Protein AF-A0A1G0C1Q7-F1 (afdb_monomer)

pLDDT: mean 82.88, std 12.27, range [55.0, 95.81]

Mean predicted aligned error: 5.44 Å

Nearest PDB structures (foldseek):
  4h6h-assembly2_B  TM=7.121E-01  e=5.248E+00  Staphylococcus aureus subsp. aureus Mu50

Secondary structure (DSSP, 8-state):
-HHHHHHHHHHHHHHHHHHHHHHHHHTTT-HHHHHHHHHHHHHHHHHHHTT-HHHHHHHHHHHHHHHHHHHH-

Structure (mmCIF, N/CA/C/O backbone):
data_AF-A0A1G0C1Q7-F1
#
_entry.id   AF-A0A1G0C1Q7-F1
#
loop_
_atom_site.group_PDB
_atom_site.id
_atom_site.type_symbol
_atom_site.label_atom_id
_atom_site.label_alt_id
_atom_site.label_comp_id
_atom_site.label_asym_id
_atom_site.label_entity_id
_atom_site.label_seq_id
_atom_site.pdbx_PDB_ins_code
_atom_site.Cartn_x
_atom_site.Cartn_y
_atom_site.Cartn_z
_atom_site.occupancy
_atom_site.B_iso_or_equiv
_atom_site.auth_seq_id
_atom_site.auth_comp_id
_atom_site.auth_asym_id
_atom_site.auth_atom_id
_atom_site.pdbx_PDB_model_num
ATOM 1 N N . MET A 1 1 ? -8.002 1.143 23.818 1.00 58.38 1 MET A N 1
ATOM 2 C CA . MET A 1 1 ? -7.890 0.591 22.443 1.00 58.38 1 MET A CA 1
ATOM 3 C C . MET A 1 1 ? -8.046 1.620 21.311 1.00 58.38 1 MET A C 1
ATOM 5 O O . MET A 1 1 ? -7.396 1.415 20.297 1.00 58.38 1 MET A O 1
ATOM 9 N N . LYS A 1 2 ? -8.791 2.736 21.466 1.00 62.00 2 LYS A N 1
ATOM 10 C CA . LYS A 1 2 ? -8.931 3.806 20.439 1.00 62.00 2 LYS A CA 1
ATOM 11 C C . LYS A 1 2 ? -7.607 4.292 19.818 1.00 62.00 2 LYS A C 1
ATOM 13 O O . LYS A 1 2 ? -7.524 4.416 18.604 1.00 62.00 2 LYS A O 1
ATOM 18 N N . ASN A 1 3 ? -6.562 4.485 20.630 1.00 74.88 3 ASN A N 1
ATOM 19 C CA . ASN A 1 3 ? -5.281 5.028 20.153 1.00 74.88 3 ASN A CA 1
ATOM 20 C C . ASN A 1 3 ? -4.555 4.120 19.143 1.00 74.88 3 ASN A C 1
ATOM 22 O O . ASN A 1 3 ? -3.945 4.609 18.200 1.00 74.88 3 ASN A O 1
ATOM 26 N N . ARG A 1 4 ? -4.638 2.790 19.305 1.00 80.12 4 ARG A N 1
ATOM 27 C CA . ARG A 1 4 ? -3.967 1.845 18.394 1.00 80.12 4 ARG A CA 1
ATOM 28 C C . ARG A 1 4 ? -4.600 1.857 17.005 1.00 80.12 4 ARG A C 1
ATOM 30 O O . ARG A 1 4 ? -3.885 1.816 16.012 1.00 80.12 4 ARG A O 1
ATOM 37 N N . THR A 1 5 ? -5.925 1.954 16.936 1.00 85.19 5 THR A N 1
ATOM 38 C CA . THR A 1 5 ? -6.654 2.000 15.663 1.00 85.19 5 THR A CA 1
ATOM 39 C C . THR A 1 5 ? -6.317 3.260 14.866 1.00 85.19 5 THR A C 1
ATOM 41 O O . THR A 1 5 ? -6.146 3.177 13.654 1.00 85.19 5 THR A O 1
ATOM 44 N N . GLU A 1 6 ? -6.154 4.405 15.530 1.00 89.38 6 GLU A N 1
ATOM 45 C CA . GLU A 1 6 ? -5.750 5.654 14.869 1.00 89.38 6 GLU A CA 1
ATOM 46 C C . GLU A 1 6 ? -4.305 5.607 14.357 1.00 89.38 6 GLU A C 1
ATOM 48 O O . GLU A 1 6 ? -4.043 6.021 13.228 1.00 89.38 6 GLU A O 1
ATOM 53 N N . ILE A 1 7 ? -3.382 5.005 15.116 1.00 92.62 7 ILE A N 1
ATOM 54 C CA . ILE A 1 7 ? -2.002 4.781 14.653 1.00 92.62 7 ILE A CA 1
ATOM 55 C C . ILE A 1 7 ? -1.986 3.893 13.400 1.00 92.62 7 ILE A C 1
ATOM 57 O O . ILE A 1 7 ? -1.341 4.234 12.412 1.00 92.62 7 ILE A O 1
ATOM 61 N N . ILE A 1 8 ? -2.735 2.784 13.403 1.00 92.69 8 ILE A N 1
ATOM 62 C CA . ILE A 1 8 ? -2.824 1.870 12.251 1.00 92.69 8 ILE A CA 1
ATOM 63 C C . ILE A 1 8 ? -3.383 2.596 11.020 1.00 92.69 8 ILE A C 1
ATOM 65 O O . ILE A 1 8 ? -2.849 2.451 9.922 1.00 92.69 8 ILE A O 1
ATOM 69 N N . LYS A 1 9 ? -4.425 3.418 11.185 1.00 92.62 9 LYS A N 1
ATOM 70 C CA . LYS A 1 9 ? -4.968 4.242 10.094 1.00 92.62 9 LYS A CA 1
ATOM 71 C C . LYS A 1 9 ? -3.921 5.188 9.516 1.00 92.62 9 LYS A C 1
ATOM 73 O O . LY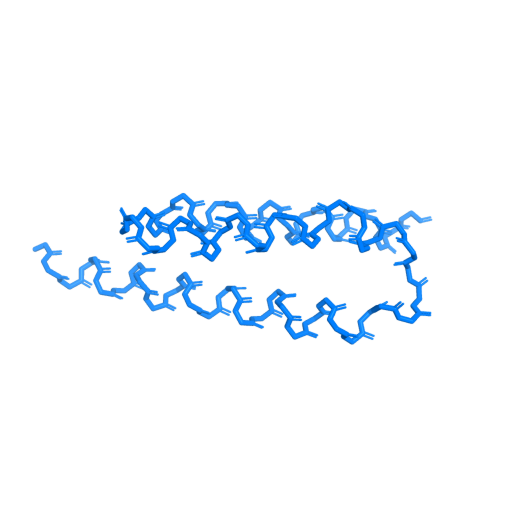S A 1 9 ? -3.828 5.325 8.298 1.00 92.62 9 LYS A O 1
ATOM 78 N N . TRP A 1 10 ? -3.155 5.846 10.380 1.00 94.56 10 TRP A N 1
ATOM 79 C CA . TRP A 1 10 ? -2.132 6.799 9.967 1.00 94.56 10 TRP A CA 1
ATOM 80 C C . TRP A 1 10 ? -0.998 6.115 9.194 1.00 94.56 10 TRP A C 1
ATOM 82 O O . TRP A 1 10 ? -0.666 6.549 8.092 1.00 94.56 10 TRP A O 1
ATOM 92 N N . ILE A 1 11 ? -0.495 4.983 9.700 1.00 94.06 11 ILE A N 1
ATOM 93 C CA . ILE A 1 11 ? 0.525 4.169 9.019 1.00 94.06 11 ILE A CA 1
ATOM 94 C C . ILE A 1 11 ? 0.024 3.697 7.649 1.00 94.06 11 ILE A C 1
ATOM 96 O O . ILE A 1 11 ? 0.741 3.828 6.658 1.00 94.06 11 ILE A O 1
ATOM 100 N N . ALA A 1 12 ? -1.215 3.198 7.569 1.00 92.50 12 ALA A N 1
ATOM 101 C CA . ALA A 1 12 ? -1.806 2.758 6.307 1.00 92.50 12 ALA A CA 1
ATOM 102 C C . ALA A 1 12 ? -1.830 3.887 5.266 1.00 92.50 12 ALA A C 1
ATOM 104 O O . ALA A 1 12 ? -1.441 3.677 4.120 1.00 92.50 12 ALA A O 1
ATOM 105 N N . ARG A 1 13 ? -2.233 5.099 5.668 1.00 93.19 13 ARG A N 1
ATOM 106 C CA . ARG A 1 13 ? -2.269 6.270 4.778 1.00 93.19 13 ARG A CA 1
ATOM 107 C C . ARG A 1 13 ? -0.878 6.655 4.281 1.00 93.19 13 ARG A C 1
ATOM 109 O O . ARG A 1 13 ? -0.727 6.922 3.095 1.00 93.19 13 ARG A O 1
ATOM 116 N N . ILE A 1 14 ? 0.131 6.648 5.153 1.00 95.38 14 ILE A N 1
ATOM 117 C CA . ILE A 1 14 ? 1.514 6.963 4.764 1.00 95.38 14 ILE A CA 1
ATOM 118 C C . ILE A 1 14 ? 2.050 5.949 3.764 1.00 95.38 14 ILE A C 1
ATOM 120 O O . ILE A 1 14 ? 2.595 6.344 2.737 1.00 95.38 14 ILE A O 1
ATOM 124 N N . LEU A 1 15 ? 1.873 4.656 4.041 1.00 93.12 15 LEU A N 1
ATOM 125 C CA . LEU A 1 15 ? 2.356 3.594 3.163 1.00 93.12 15 LEU A CA 1
ATOM 126 C C . LEU A 1 15 ? 1.678 3.629 1.792 1.00 93.12 15 LEU A C 1
ATOM 128 O O . LEU A 1 15 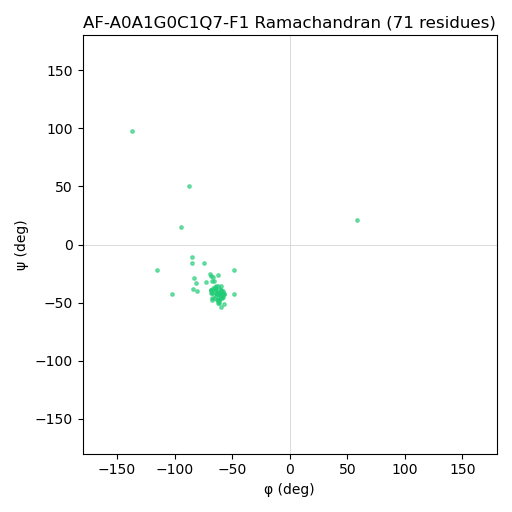? 2.357 3.453 0.784 1.00 93.12 15 LEU A O 1
ATOM 132 N N . ILE A 1 16 ? 0.370 3.891 1.744 1.00 92.69 16 ILE A N 1
ATOM 133 C CA . ILE A 1 16 ? -0.366 4.047 0.483 1.00 92.69 16 ILE A CA 1
ATOM 134 C C . ILE A 1 16 ? 0.183 5.240 -0.308 1.00 92.69 16 ILE A C 1
ATOM 136 O O . ILE A 1 16 ? 0.526 5.084 -1.477 1.00 92.69 16 ILE A O 1
ATOM 140 N N . SER A 1 17 ? 0.318 6.412 0.322 1.00 92.06 17 SER A N 1
ATOM 141 C CA . SER A 1 17 ? 0.830 7.614 -0.349 1.00 92.06 17 SER A CA 1
ATOM 142 C C . SER A 1 17 ? 2.261 7.430 -0.852 1.00 92.06 17 SER A C 1
ATOM 144 O O . SER A 1 17 ? 2.565 7.809 -1.980 1.00 92.06 17 SER A O 1
ATOM 146 N N . HIS A 1 18 ? 3.129 6.818 -0.042 1.00 90.94 18 HIS A N 1
ATOM 147 C CA . HIS A 1 18 ? 4.505 6.520 -0.426 1.00 90.94 18 HIS A CA 1
ATOM 148 C C . HIS A 1 18 ? 4.552 5.603 -1.651 1.00 90.94 18 HIS A C 1
ATOM 150 O O . HIS A 1 18 ? 5.151 5.977 -2.656 1.00 90.94 18 HIS A O 1
ATOM 156 N N . ASN A 1 19 ? 3.866 4.454 -1.603 1.00 87.00 19 ASN A N 1
ATOM 157 C CA . ASN A 1 19 ? 3.832 3.509 -2.721 1.00 87.00 19 ASN A CA 1
ATOM 158 C C . ASN A 1 19 ? 3.234 4.139 -3.986 1.00 87.00 19 ASN A C 1
ATOM 160 O O . ASN A 1 19 ? 3.744 3.907 -5.075 1.00 87.00 19 ASN A O 1
ATOM 164 N N . PHE A 1 20 ? 2.198 4.972 -3.860 1.00 86.31 20 PHE A N 1
ATOM 165 C CA . PHE A 1 20 ? 1.568 5.636 -5.001 1.00 86.31 20 PHE A CA 1
ATOM 166 C C . PHE A 1 20 ? 2.480 6.675 -5.672 1.00 86.31 20 PHE A C 1
ATOM 168 O O . PHE A 1 20 ? 2.608 6.687 -6.895 1.00 86.31 20 PHE A O 1
ATOM 175 N N . ILE A 1 21 ? 3.147 7.533 -4.893 1.00 86.50 21 ILE A N 1
ATOM 176 C CA . ILE A 1 21 ? 4.104 8.517 -5.429 1.00 86.50 21 ILE A CA 1
ATOM 177 C C . ILE A 1 21 ? 5.270 7.798 -6.100 1.00 86.50 21 ILE A C 1
ATOM 179 O O . ILE A 1 21 ? 5.658 8.124 -7.222 1.00 86.50 21 ILE A O 1
ATOM 183 N N . PHE A 1 22 ? 5.805 6.792 -5.421 1.00 82.31 22 PHE A N 1
ATOM 184 C CA . PHE A 1 22 ? 6.894 5.980 -5.926 1.00 82.31 22 PHE A CA 1
ATOM 185 C C . PHE A 1 22 ? 6.522 5.283 -7.240 1.00 82.31 22 PHE A C 1
ATOM 187 O O . PHE A 1 22 ? 7.306 5.299 -8.191 1.00 82.31 22 PHE A O 1
ATOM 194 N N . ALA A 1 23 ? 5.279 4.800 -7.340 1.00 78.56 23 ALA A N 1
ATOM 195 C CA . ALA A 1 23 ? 4.740 4.217 -8.559 1.00 78.56 23 ALA A CA 1
ATOM 196 C C . ALA A 1 23 ? 4.744 5.158 -9.752 1.00 78.56 2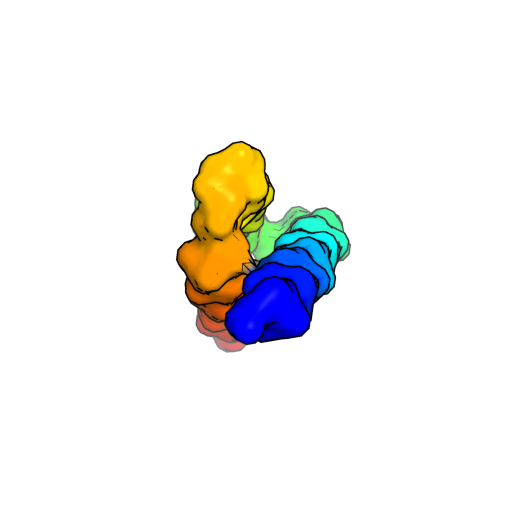3 ALA A C 1
ATOM 198 O O . ALA A 1 23 ? 5.066 4.763 -10.873 1.00 78.56 23 ALA A O 1
ATOM 199 N N . ILE A 1 24 ? 4.385 6.414 -9.508 1.00 80.25 24 ILE A N 1
ATOM 200 C CA . ILE A 1 24 ? 4.350 7.446 -10.537 1.00 80.25 24 ILE A CA 1
ATOM 201 C C . ILE A 1 24 ? 5.767 7.786 -11.004 1.00 80.25 24 ILE A C 1
ATOM 203 O O . ILE A 1 24 ? 5.989 7.920 -12.206 1.00 80.25 24 ILE A O 1
ATOM 207 N N . ILE A 1 25 ? 6.724 7.892 -10.078 1.00 78.56 25 ILE A N 1
ATOM 208 C CA . ILE A 1 25 ? 8.115 8.260 -10.383 1.00 78.56 25 ILE A CA 1
ATOM 209 C C . ILE A 1 25 ? 8.812 7.165 -11.207 1.00 78.56 25 ILE A C 1
ATOM 211 O O . ILE A 1 25 ? 9.521 7.468 -12.166 1.00 78.56 25 ILE A O 1
ATOM 215 N N . ILE A 1 26 ? 8.595 5.893 -10.864 1.00 71.50 26 ILE A N 1
ATOM 216 C CA . ILE A 1 26 ? 9.316 4.750 -11.457 1.00 71.50 26 ILE A CA 1
ATOM 217 C C . ILE A 1 26 ? 8.695 4.261 -12.770 1.00 71.50 26 ILE A C 1
ATOM 219 O O . ILE A 1 26 ? 9.339 3.533 -13.529 1.00 71.50 26 ILE A O 1
ATOM 223 N N . ARG A 1 27 ? 7.497 4.750 -13.114 1.00 60.59 27 ARG A N 1
ATOM 224 C CA . ARG A 1 27 ? 6.754 4.438 -14.348 1.00 60.59 27 ARG A CA 1
ATOM 225 C C . ARG A 1 27 ? 7.580 4.549 -15.641 1.00 60.59 27 ARG A C 1
ATOM 227 O O . ARG A 1 27 ? 7.219 3.942 -16.639 1.00 60.59 27 ARG A O 1
ATOM 234 N N . SER A 1 28 ? 8.674 5.312 -15.633 1.00 55.00 28 SER A N 1
ATOM 235 C CA . SER A 1 28 ? 9.560 5.524 -16.784 1.00 55.00 28 SER A CA 1
ATOM 236 C C . SER A 1 28 ? 10.640 4.451 -16.995 1.00 55.00 28 SER A C 1
ATOM 238 O O . SER A 1 28 ? 11.209 4.410 -18.082 1.00 55.00 28 SER A O 1
ATOM 240 N N . LYS A 1 29 ? 10.941 3.589 -16.008 1.00 57.91 29 LYS A N 1
ATOM 241 C CA . LYS A 1 29 ? 12.043 2.606 -16.099 1.00 57.91 29 LYS A CA 1
ATOM 242 C C . LYS A 1 29 ? 11.621 1.138 -16.084 1.00 57.91 29 LYS A C 1
ATOM 244 O O . LYS A 1 29 ? 12.390 0.312 -16.558 1.00 57.91 29 LYS A O 1
ATOM 249 N N . VAL A 1 30 ? 10.439 0.800 -15.564 1.00 55.88 30 VAL A N 1
ATOM 250 C CA . VAL A 1 30 ? 10.052 -0.601 -15.331 1.0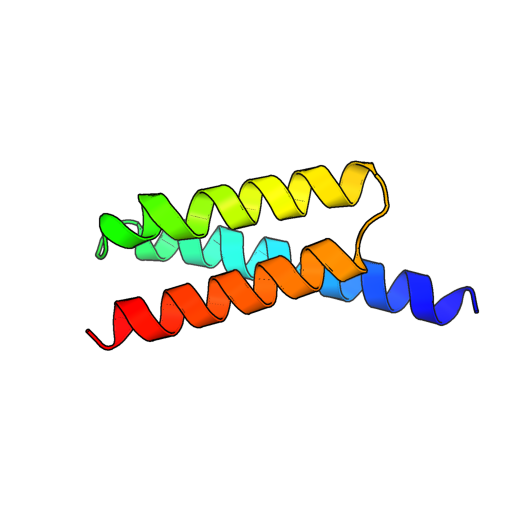0 55.88 30 VAL A CA 1
ATOM 251 C C . VAL A 1 30 ? 8.601 -0.803 -15.777 1.00 55.88 30 VAL A C 1
ATOM 253 O O . VAL A 1 30 ? 7.666 -0.456 -15.064 1.00 55.88 30 VAL A O 1
ATOM 256 N N . ASN A 1 31 ? 8.382 -1.319 -16.988 1.00 59.62 31 ASN A N 1
ATOM 257 C CA . ASN A 1 31 ? 7.028 -1.581 -17.505 1.00 59.62 31 ASN A CA 1
ATOM 258 C C . ASN A 1 31 ? 6.314 -2.683 -16.691 1.00 59.62 31 ASN A C 1
ATOM 260 O O . ASN A 1 31 ? 5.102 -2.631 -16.494 1.00 59.62 31 ASN A O 1
ATOM 264 N N . GLU A 1 32 ? 7.080 -3.635 -16.154 1.00 56.66 32 GLU A N 1
ATOM 265 C CA . GLU A 1 32 ? 6.594 -4.741 -15.314 1.00 56.66 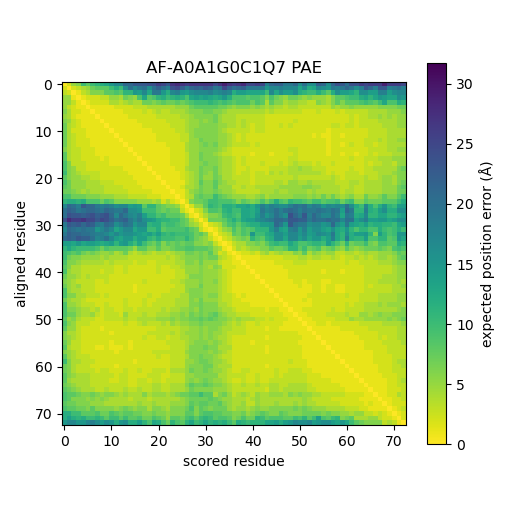32 GLU A CA 1
ATOM 266 C C . GLU A 1 32 ? 6.060 -4.253 -13.957 1.00 56.66 32 GLU A C 1
ATOM 268 O O . GLU A 1 32 ? 5.068 -4.765 -13.437 1.00 56.66 32 GLU A O 1
ATOM 273 N N . TYR A 1 33 ? 6.633 -3.168 -13.431 1.00 59.25 33 TYR A N 1
ATOM 274 C CA . TYR A 1 33 ? 6.215 -2.537 -12.180 1.00 59.25 33 TYR A CA 1
ATOM 275 C C . TYR A 1 33 ? 4.752 -2.070 -12.213 1.00 59.25 33 TYR A C 1
ATOM 277 O O . TYR A 1 33 ? 4.014 -2.208 -11.232 1.00 59.25 33 TYR A O 1
ATOM 285 N N . TYR A 1 34 ? 4.321 -1.522 -13.351 1.00 62.41 34 TYR A N 1
ATOM 286 C CA . TYR A 1 34 ? 2.962 -1.012 -13.508 1.00 62.41 34 TYR A CA 1
ATOM 287 C C . TYR A 1 34 ? 1.922 -2.141 -13.519 1.00 62.41 34 TYR A C 1
ATOM 289 O O . TYR A 1 34 ? 0.766 -1.910 -13.169 1.00 62.41 34 TYR A O 1
ATOM 297 N N . PHE A 1 35 ? 2.329 -3.356 -13.898 1.00 66.62 35 PHE A N 1
ATOM 298 C CA . PHE A 1 35 ? 1.421 -4.484 -14.071 1.00 66.62 35 PHE A CA 1
ATOM 299 C C . PHE A 1 35 ? 1.124 -5.210 -12.751 1.00 66.62 35 PHE A C 1
ATOM 301 O O . PHE A 1 35 ? -0.022 -5.578 -12.509 1.00 66.62 35 PHE A O 1
ATOM 308 N N . GLU A 1 36 ? 2.119 -5.361 -11.870 1.00 72.25 36 GLU A N 1
ATOM 309 C CA . GLU A 1 36 ? 1.975 -6.154 -10.635 1.00 72.25 36 GLU A CA 1
ATOM 310 C C . GLU A 1 36 ? 1.773 -5.306 -9.369 1.00 72.25 36 GLU A C 1
ATOM 312 O O . GLU A 1 36 ? 0.923 -5.621 -8.533 1.00 72.25 36 GLU A O 1
ATOM 317 N N . GLY A 1 37 ? 2.518 -4.205 -9.217 1.00 78.12 37 GLY A N 1
ATOM 318 C CA . GLY A 1 37 ? 2.489 -3.385 -7.999 1.00 78.12 37 GLY A CA 1
ATOM 319 C C . GLY A 1 37 ? 1.302 -2.421 -7.937 1.00 78.12 37 GLY A C 1
ATOM 320 O O . GLY A 1 37 ? 0.669 -2.254 -6.893 1.00 78.12 37 GLY A O 1
ATOM 321 N N . PHE A 1 38 ? 0.945 -1.804 -9.066 1.00 82.94 38 PHE A N 1
ATOM 322 C CA . PHE A 1 38 ? -0.123 -0.800 -9.116 1.00 82.94 38 PHE A CA 1
ATOM 323 C C . PHE A 1 38 ? -1.513 -1.344 -8.716 1.00 82.94 38 PHE A C 1
ATOM 325 O O . PHE A 1 38 ? -2.202 -0.677 -7.933 1.00 82.94 38 PHE A O 1
ATOM 332 N N . PRO A 1 39 ? -1.932 -2.559 -9.135 1.00 87.12 39 PRO A N 1
ATOM 333 C CA . PRO A 1 39 ? -3.181 -3.159 -8.660 1.00 87.12 39 PRO A CA 1
ATOM 334 C C . PRO A 1 39 ? -3.227 -3.366 -7.139 1.00 87.12 39 PRO A C 1
ATOM 336 O O . PRO A 1 39 ? -4.280 -3.171 -6.528 1.00 87.12 39 PRO A O 1
ATOM 339 N N . LEU A 1 40 ? -2.095 -3.701 -6.505 1.00 88.75 40 LEU A N 1
ATOM 340 C CA . LEU A 1 40 ? -2.016 -3.862 -5.048 1.00 88.75 40 LEU A CA 1
ATOM 341 C C . LEU A 1 40 ? -2.261 -2.533 -4.323 1.00 88.75 40 LEU A C 1
ATOM 343 O O . LEU A 1 40 ? -2.957 -2.510 -3.305 1.00 88.75 40 LEU A O 1
ATOM 347 N N . ILE A 1 41 ? -1.751 -1.423 -4.868 1.00 89.62 41 ILE A N 1
ATOM 348 C CA . ILE A 1 41 ? -1.987 -0.065 -4.352 1.00 89.62 41 ILE A CA 1
ATOM 349 C C . ILE A 1 41 ? -3.476 0.289 -4.416 1.00 89.62 41 ILE A C 1
ATOM 351 O O . ILE A 1 41 ? -4.049 0.723 -3.412 1.00 89.62 41 ILE A O 1
ATOM 355 N N . LEU A 1 42 ? -4.130 0.041 -5.555 1.00 90.75 42 LEU A N 1
ATOM 356 C CA . LEU A 1 42 ? -5.570 0.276 -5.713 1.00 90.75 42 LEU A CA 1
ATOM 357 C C . LEU A 1 42 ? -6.404 -0.579 -4.748 1.00 90.75 42 LEU A C 1
ATOM 359 O O . LEU A 1 42 ? -7.330 -0.067 -4.112 1.00 90.75 42 LEU A O 1
ATOM 363 N N . LEU A 1 43 ? -6.048 -1.856 -4.577 1.00 92.19 43 LEU A N 1
ATOM 364 C CA . LEU A 1 43 ? -6.724 -2.753 -3.641 1.00 92.19 43 LEU A CA 1
ATOM 365 C C . LEU A 1 43 ? -6.577 -2.274 -2.189 1.00 92.19 43 LEU A C 1
ATOM 367 O O . LEU A 1 43 ? -7.551 -2.278 -1.433 1.00 92.19 43 LEU A O 1
ATOM 371 N N . ALA A 1 44 ? -5.386 -1.821 -1.790 1.00 92.06 44 ALA A N 1
ATOM 372 C CA . ALA A 1 44 ? -5.165 -1.299 -0.446 1.00 92.06 44 ALA A CA 1
ATOM 373 C C . ALA A 1 44 ? -5.974 -0.026 -0.172 1.00 92.06 44 ALA A C 1
ATOM 375 O O . ALA A 1 44 ? -6.503 0.101 0.936 1.00 92.06 44 ALA A O 1
ATOM 376 N N . ILE A 1 45 ? -6.115 0.872 -1.160 1.00 93.00 45 ILE A N 1
ATOM 377 C CA . ILE A 1 45 ? -6.990 2.056 -1.082 1.00 93.00 45 ILE A CA 1
ATOM 378 C C . ILE A 1 45 ? -8.441 1.620 -0.886 1.00 93.00 45 ILE A C 1
ATOM 380 O O . ILE A 1 45 ? -9.088 2.076 0.057 1.00 93.00 45 ILE A O 1
ATOM 384 N N . TRP A 1 46 ? -8.938 0.694 -1.707 1.00 95.81 46 TRP A N 1
ATOM 385 C CA . TRP A 1 46 ? -10.308 0.188 -1.602 1.00 95.81 46 TRP A CA 1
ATOM 386 C C . TRP A 1 46 ? -10.596 -0.434 -0.228 1.00 95.81 46 TRP A C 1
ATOM 388 O O . TRP A 1 46 ? -11.618 -0.149 0.393 1.00 95.81 46 TRP A O 1
ATOM 398 N N . LEU A 1 47 ? -9.652 -1.198 0.329 1.00 92.38 47 LEU A N 1
ATOM 399 C CA . LEU A 1 47 ? -9.769 -1.779 1.671 1.00 92.38 47 LEU A CA 1
ATOM 400 C C . LEU A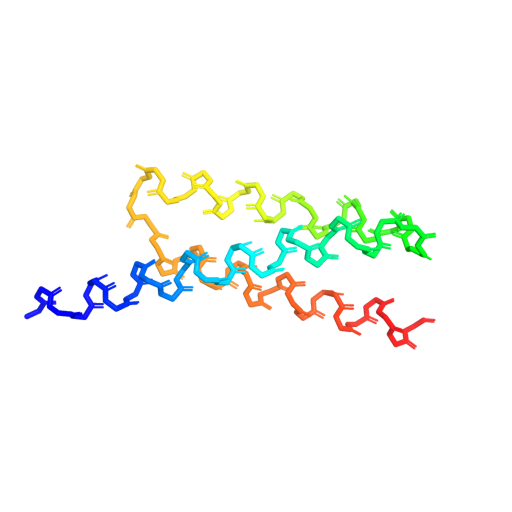 1 47 ? -9.867 -0.734 2.792 1.00 92.38 47 LEU A C 1
ATOM 402 O O . LEU A 1 47 ? -10.487 -1.010 3.827 1.00 92.38 47 LEU A O 1
ATOM 406 N N . THR A 1 48 ? -9.330 0.476 2.595 1.00 92.44 48 THR A N 1
ATOM 407 C CA . THR A 1 48 ? -9.499 1.558 3.576 1.00 92.44 48 THR A CA 1
ATOM 408 C C . THR A 1 48 ? -10.947 2.029 3.691 1.00 92.44 48 THR A C 1
ATOM 410 O O . THR A 1 48 ? -11.347 2.438 4.781 1.00 92.44 48 THR A O 1
ATOM 413 N N . TRP A 1 49 ? -11.758 1.910 2.630 1.00 92.31 49 TRP A N 1
ATOM 414 C CA . TRP A 1 49 ? -13.184 2.270 2.654 1.00 92.31 49 TRP A CA 1
ATOM 415 C C . TRP A 1 49 ? -14.005 1.324 3.538 1.00 92.31 49 TRP A C 1
ATOM 417 O O . TRP A 1 49 ? -14.990 1.737 4.142 1.00 92.31 49 TRP A O 1
ATOM 427 N N . TYR A 1 50 ? -13.550 0.077 3.701 1.00 92.81 50 TYR A N 1
ATOM 428 C CA . TYR A 1 50 ? -14.156 -0.916 4.598 1.00 92.81 50 TYR A CA 1
ATOM 429 C C . TYR A 1 50 ? -13.503 -0.958 5.984 1.00 92.81 50 TYR A C 1
ATOM 431 O O . TYR A 1 50 ? -13.676 -1.927 6.721 1.00 92.81 50 TYR A O 1
ATOM 439 N N . ASN A 1 51 ? -12.716 0.060 6.347 1.00 90.69 51 ASN A N 1
ATOM 440 C CA . ASN A 1 51 ? -11.958 0.124 7.599 1.00 90.69 51 ASN A CA 1
ATOM 441 C C . ASN A 1 51 ? -10.959 -1.037 7.814 1.00 90.69 51 ASN A C 1
ATOM 443 O O . ASN A 1 51 ? -10.523 -1.281 8.942 1.00 90.69 51 ASN A O 1
ATOM 447 N N . LYS A 1 52 ? -10.533 -1.738 6.751 1.00 93.19 52 LYS A N 1
ATOM 448 C CA . LYS A 1 52 ? -9.585 -2.868 6.817 1.00 93.19 52 LYS A CA 1
ATOM 449 C C . LYS A 1 52 ? -8.120 -2.408 6.749 1.00 93.19 52 LYS A C 1
ATOM 451 O O . LYS A 1 52 ? -7.320 -2.937 5.983 1.00 93.19 52 LYS A O 1
ATOM 456 N N . TYR A 1 53 ? -7.749 -1.442 7.589 1.00 92.31 53 TYR A N 1
ATOM 457 C CA . TYR A 1 53 ? -6.441 -0.770 7.535 1.00 92.31 53 TYR A CA 1
ATOM 458 C C . TYR A 1 53 ? -5.237 -1.692 7.768 1.00 92.31 53 TYR A C 1
ATOM 460 O O . TYR A 1 53 ? -4.204 -1.506 7.135 1.00 92.31 53 TYR A O 1
ATOM 468 N N . LEU A 1 54 ? -5.357 -2.699 8.641 1.00 93.62 54 LEU A N 1
ATOM 469 C CA . LEU A 1 54 ? -4.268 -3.656 8.871 1.00 93.62 54 LEU A CA 1
ATOM 470 C C . LEU A 1 54 ? -3.952 -4.457 7.599 1.00 93.62 54 LEU A C 1
ATOM 472 O O . LEU A 1 54 ? -2.789 -4.639 7.257 1.00 93.62 54 LEU A O 1
ATOM 476 N N . LEU A 1 55 ? -4.988 -4.881 6.871 1.00 93.62 55 LEU A N 1
ATOM 477 C CA . LEU A 1 55 ? -4.827 -5.599 5.609 1.00 93.62 55 LEU A CA 1
ATOM 478 C C . LEU A 1 55 ? -4.245 -4.685 4.523 1.00 93.62 55 LEU A C 1
ATOM 480 O O . LEU A 1 55 ? -3.365 -5.113 3.783 1.00 93.62 55 LEU A O 1
ATOM 484 N N . SER A 1 56 ? -4.667 -3.414 4.477 1.00 93.25 56 SER A N 1
ATOM 485 C CA . SER A 1 56 ? -4.051 -2.407 3.604 1.00 93.25 56 SER A CA 1
ATOM 486 C C . SER A 1 56 ? -2.548 -2.266 3.874 1.00 93.25 56 SER A C 1
ATOM 488 O O . SER A 1 56 ? -1.774 -2.226 2.927 1.00 93.25 56 SER A O 1
ATOM 490 N N . ILE A 1 57 ? -2.112 -2.243 5.141 1.00 94.50 57 ILE A N 1
ATOM 49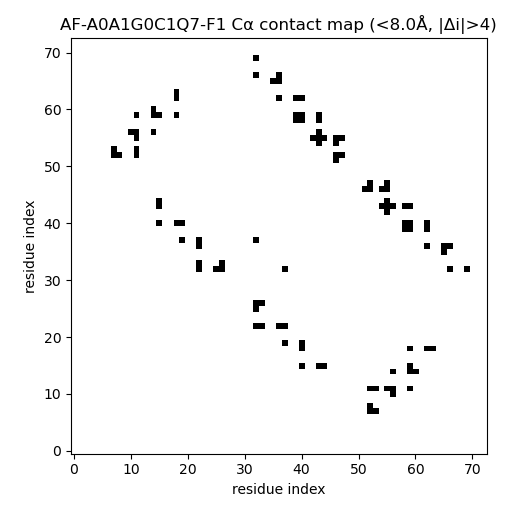1 C CA . ILE A 1 57 ? -0.679 -2.187 5.491 1.00 94.50 57 ILE A CA 1
ATOM 492 C C . ILE A 1 57 ? 0.059 -3.420 4.971 1.00 94.50 57 ILE A C 1
ATOM 494 O O . ILE A 1 57 ? 1.096 -3.270 4.332 1.00 94.50 57 ILE A O 1
ATOM 498 N N . LEU A 1 58 ? -0.471 -4.623 5.212 1.00 94.62 58 LEU A N 1
ATOM 499 C CA . LEU A 1 58 ? 0.159 -5.867 4.758 1.00 94.62 58 LEU A CA 1
ATOM 500 C C . LEU A 1 58 ? 0.322 -5.898 3.232 1.00 94.62 58 LEU A C 1
ATOM 502 O O . LEU A 1 58 ? 1.387 -6.258 2.741 1.00 94.62 58 LEU A O 1
ATOM 506 N N . LEU A 1 59 ? -0.690 -5.449 2.486 1.00 92.25 59 LEU A N 1
ATOM 507 C CA . LEU A 1 59 ? -0.607 -5.329 1.028 1.00 92.25 59 LEU A CA 1
ATOM 508 C C . LEU A 1 59 ? 0.422 -4.288 0.579 1.00 92.25 59 LEU A C 1
ATOM 510 O O . LEU A 1 59 ? 1.099 -4.499 -0.421 1.00 92.25 59 LEU A O 1
ATOM 514 N N . MET A 1 60 ? 0.564 -3.176 1.303 1.00 94.06 60 MET A N 1
ATOM 515 C CA . MET A 1 60 ? 1.556 -2.149 0.964 1.00 94.06 60 MET A CA 1
ATOM 516 C C . MET A 1 60 ? 2.982 -2.595 1.270 1.00 94.06 60 MET A C 1
ATOM 518 O O . MET A 1 60 ? 3.897 -2.238 0.535 1.00 94.06 60 MET A O 1
ATOM 522 N N . LEU A 1 61 ? 3.176 -3.415 2.303 1.00 92.44 61 LEU A N 1
ATOM 523 C CA . LEU A 1 61 ? 4.455 -4.077 2.553 1.00 92.44 61 LEU A CA 1
ATOM 524 C C . LEU A 1 61 ? 4.763 -5.114 1.466 1.00 92.44 61 LEU A C 1
ATOM 526 O O . LEU A 1 61 ? 5.886 -5.150 0.975 1.00 92.44 61 LEU A O 1
ATOM 530 N N . LEU A 1 62 ? 3.769 -5.901 1.041 1.00 89.56 62 LEU A N 1
ATOM 531 C CA . LEU A 1 62 ? 3.925 -6.830 -0.081 1.00 89.56 62 LEU A CA 1
ATOM 532 C C . LEU A 1 62 ? 4.311 -6.085 -1.366 1.00 89.56 62 LEU A C 1
ATOM 534 O O . LEU A 1 62 ? 5.257 -6.483 -2.031 1.00 89.56 62 LEU A O 1
ATOM 538 N N . CYS A 1 63 ? 3.649 -4.963 -1.658 1.00 86.69 63 CYS A N 1
ATOM 539 C CA . CYS A 1 63 ? 3.960 -4.111 -2.804 1.00 86.69 63 CYS A CA 1
ATOM 540 C C . CYS A 1 63 ? 5.416 -3.607 -2.782 1.00 86.69 63 CYS A C 1
ATOM 542 O O . CYS A 1 63 ? 6.075 -3.601 -3.819 1.00 86.69 63 CYS A O 1
ATOM 544 N N . LEU A 1 64 ? 5.940 -3.231 -1.608 1.00 86.50 64 LEU A N 1
ATOM 545 C CA . LEU A 1 64 ? 7.345 -2.836 -1.446 1.00 86.50 64 LEU A CA 1
ATOM 546 C C . LEU A 1 64 ? 8.315 -4.003 -1.674 1.00 86.50 64 LEU A C 1
ATOM 548 O O . LEU A 1 64 ? 9.381 -3.806 -2.253 1.00 86.50 64 LEU A O 1
ATOM 552 N N . ILE A 1 65 ? 7.959 -5.214 -1.238 1.00 85.69 65 ILE A N 1
ATOM 553 C CA . ILE A 1 65 ? 8.778 -6.412 -1.465 1.00 85.69 65 ILE A CA 1
ATOM 554 C C . ILE A 1 65 ? 8.800 -6.764 -2.954 1.00 85.69 65 ILE A C 1
ATOM 556 O O . ILE A 1 65 ? 9.879 -6.965 -3.504 1.00 85.69 65 ILE A O 1
ATOM 560 N N . THR A 1 66 ? 7.640 -6.787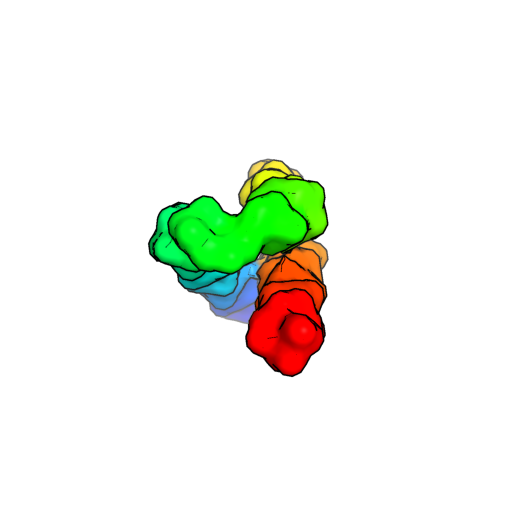 -3.620 1.00 80.75 66 THR A N 1
ATOM 561 C CA . THR A 1 66 ? 7.545 -7.009 -5.073 1.00 80.75 66 THR A CA 1
ATOM 562 C C . THR A 1 66 ? 8.370 -5.973 -5.829 1.00 80.75 66 THR A C 1
ATOM 564 O O . THR A 1 66 ? 9.127 -6.320 -6.730 1.00 80.75 66 THR A O 1
ATOM 567 N N . PHE A 1 67 ? 8.295 -4.708 -5.406 1.00 75.88 67 PHE A N 1
ATOM 568 C CA . PHE A 1 67 ? 9.134 -3.653 -5.953 1.00 75.88 67 PHE A CA 1
ATOM 569 C C . PHE A 1 67 ? 10.631 -3.959 -5.812 1.00 75.88 67 PHE A C 1
ATOM 571 O O . PHE A 1 67 ? 11.371 -3.861 -6.786 1.00 75.88 67 PHE A O 1
ATOM 578 N N . TYR A 1 68 ? 11.078 -4.315 -4.608 1.00 78.88 68 TYR A N 1
ATOM 579 C CA . TYR A 1 68 ? 12.490 -4.565 -4.335 1.00 78.88 68 TYR A CA 1
ATOM 580 C C . TYR A 1 68 ? 13.031 -5.749 -5.146 1.00 78.88 68 TYR A C 1
ATOM 582 O O . TYR A 1 68 ? 14.121 -5.658 -5.703 1.00 78.88 68 TYR A O 1
ATOM 590 N N . MET A 1 69 ? 12.249 -6.827 -5.260 1.00 80.25 69 MET A N 1
ATOM 591 C CA . MET A 1 69 ? 12.620 -8.006 -6.047 1.00 80.25 69 MET A CA 1
ATOM 592 C C . MET A 1 69 ? 12.744 -7.680 -7.541 1.00 80.25 69 MET A C 1
ATOM 594 O O . MET A 1 69 ? 13.736 -8.053 -8.159 1.00 80.25 69 MET A O 1
A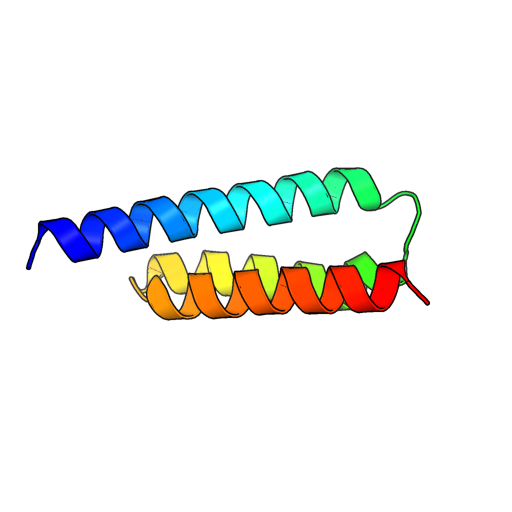TOM 598 N N . ASN A 1 70 ? 11.793 -6.925 -8.101 1.00 73.50 70 ASN A N 1
ATOM 599 C CA . ASN A 1 70 ? 11.813 -6.542 -9.519 1.00 73.50 70 ASN A CA 1
ATOM 600 C C . ASN A 1 70 ? 12.841 -5.445 -9.846 1.00 73.50 70 ASN A C 1
ATOM 602 O O . ASN A 1 70 ? 13.135 -5.227 -11.012 1.00 73.50 70 ASN A O 1
ATOM 606 N N . TRP A 1 71 ? 13.368 -4.723 -8.853 1.00 71.75 71 TRP A N 1
ATOM 607 C CA . TRP A 1 71 ? 14.422 -3.724 -9.070 1.00 71.75 71 TRP A CA 1
ATOM 608 C C . TRP A 1 71 ? 15.829 -4.338 -9.125 1.00 71.75 71 TRP A C 1
ATOM 610 O O . TRP A 1 71 ? 16.733 -3.752 -9.716 1.00 71.75 71 TRP A O 1
ATOM 620 N N . ILE A 1 72 ? 16.043 -5.465 -8.439 1.00 71.38 72 ILE A N 1
ATOM 621 C CA . ILE A 1 72 ? 17.346 -6.149 -8.387 1.00 71.38 72 ILE A CA 1
ATOM 622 C C . ILE A 1 72 ? 17.590 -7.015 -9.624 1.00 71.38 72 ILE A C 1
ATOM 624 O O . ILE A 1 72 ? 18.747 -7.160 -10.024 1.00 71.38 72 ILE A O 1
ATOM 628 N N . ASN A 1 73 ? 16.529 -7.600 -10.180 1.00 60.66 73 ASN A N 1
ATOM 629 C CA . ASN A 1 73 ? 16.582 -8.373 -11.421 1.00 60.66 73 ASN A CA 1
ATOM 630 C C . ASN A 1 73 ? 16.725 -7.461 -12.644 1.00 60.66 73 ASN A C 1
ATOM 632 O O . ASN A 1 73 ? 17.429 -7.886 -13.586 1.00 60.66 73 ASN A O 1
#

Solvent-accessible surface area (backbone atoms only — not comparable to full-atom values): 4038 Å² total; per-residue (Å²): 116,72,69,60,58,55,51,44,47,51,52,27,52,51,46,50,53,50,54,51,54,50,52,63,70,47,58,83,80,38,76,67,52,62,69,63,39,48,59,41,54,54,50,26,55,56,32,47,78,73,71,38,28,70,60,21,38,54,40,44,51,48,35,51,50,54,49,54,57,67,68,74,107

Sequence (73 aa):
MKNRTEIIKWIARILISHNFIFAIIIRSKVNEYYFEGFPLILLAIWLTWYNKYLLSILLMLLCLITFYMNWIN

Foldseek 3Di:
DVVVLVVLLVLLVVLLVVLVVVLVVCVVPDVPLCVPLVVLSVVLVVCVVVSNSVVSNVSSVVSVVVVVVRVVD

Radius of gyration: 12.85 Å; Cα contacts (8 Å, |Δi|>4): 55; chains: 1; bounding box: 32×17×40 Å